Protein AF-A0A1I1EHW6-F1 (afdb_monomer)

Nearest PDB structures (foldseek):
  2zfw-assembly1_A  TM=3.923E-01  e=1.593E+00  Synechococcus sp.
  2zfw-assembly1_B  TM=4.124E-01  e=2.595E+00  Synechococcus sp.
  6hvf-assembly2_B  TM=3.571E-01  e=5.398E+00  Gallus gallus
  2lu1-assembly1_A  TM=3.220E-01  e=8.275E+00  Plasmodium falciparum

Foldseek 3Di:
DDDDPPDDDDDDDDDDPQAWAKEFPDDDDLVCVLQVVDDDDPPGEIETDTGDDYDQWHHHPVRSWIKGFPVVVVVCVVVVPDQKDWGWYDYPPDPTTITIIHGNDDDPPDQDPVNVVCVPKDWDADPVGDIDIDDDPPVPDDD

Sequence (143 aa):
MDFNMETFYYIGIKREKNEALIQSLIEYEQIKLKRAEIIPAEPFKMEINEGHTLYDIVGFQDTSNFAISEKLFNLLKKHSITGWKAYEISIKGVKEKYYGFQVLGRCEKLEEPKEAFLNNIQFYKEENGIWLSDQIPSKYIVE

Radius of gyration: 22.73 Å; Cα contacts (8 Å, |Δi|>4): 201; chains: 1; bounding box: 49×36×58 Å

Structure (mmCIF, N/CA/C/O backbone):
data_AF-A0A1I1EHW6-F1
#
_entry.id   AF-A0A1I1EHW6-F1
#
loop_
_atom_site.group_PDB
_atom_site.id
_atom_site.type_symbol
_atom_site.label_atom_id
_atom_site.label_alt_id
_atom_site.label_comp_id
_atom_site.label_asym_id
_atom_site.label_entity_id
_atom_site.label_seq_id
_atom_site.pdbx_PDB_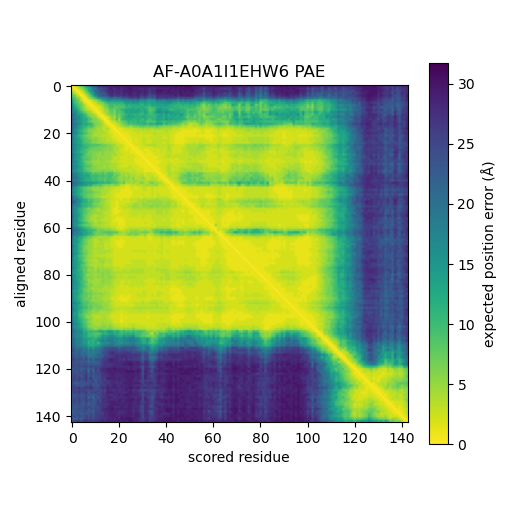ins_code
_atom_site.Cartn_x
_atom_site.Cartn_y
_atom_site.Cartn_z
_atom_site.occupancy
_atom_site.B_iso_or_equiv
_atom_site.auth_seq_id
_atom_site.auth_comp_id
_atom_site.auth_asym_id
_atom_site.auth_atom_id
_atom_site.pdbx_PDB_model_num
ATOM 1 N N . MET A 1 1 ? -4.477 -2.305 -40.384 1.00 37.59 1 MET A N 1
ATOM 2 C CA . MET A 1 1 ? -4.237 -3.067 -39.144 1.00 37.59 1 MET A CA 1
ATOM 3 C C . MET A 1 1 ? -4.069 -2.001 -38.086 1.00 37.59 1 MET A C 1
ATOM 5 O O . MET A 1 1 ? -3.029 -1.357 -38.052 1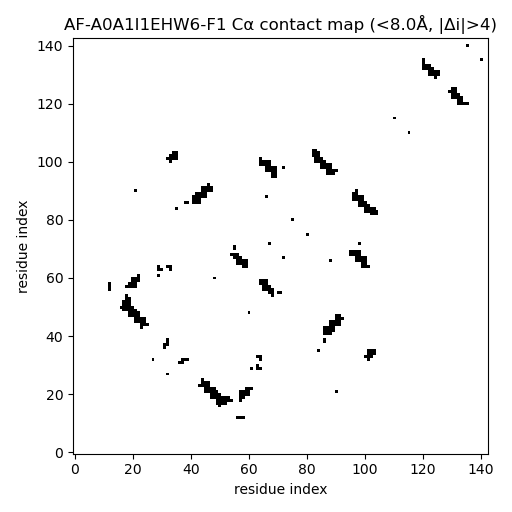.00 37.59 1 MET A O 1
ATOM 9 N N . ASP A 1 2 ? -5.157 -1.676 -37.397 1.00 40.69 2 ASP A N 1
ATOM 10 C CA . ASP A 1 2 ? -5.187 -0.559 -36.458 1.00 40.69 2 ASP A CA 1
ATOM 11 C C . ASP A 1 2 ? -4.358 -0.930 -35.231 1.00 40.69 2 ASP A C 1
ATOM 13 O O . ASP A 1 2 ? -4.578 -1.978 -34.619 1.00 40.69 2 ASP A O 1
ATOM 17 N N . PHE A 1 3 ? -3.369 -0.100 -34.902 1.00 41.53 3 PHE A N 1
ATOM 18 C CA . PHE A 1 3 ? -2.669 -0.193 -33.628 1.00 41.53 3 PHE A CA 1
ATOM 19 C C . PHE A 1 3 ? -3.698 0.076 -32.530 1.00 41.53 3 PHE A C 1
ATOM 21 O O . PHE A 1 3 ? -4.139 1.209 -32.341 1.00 41.53 3 PHE A O 1
ATOM 28 N N . ASN A 1 4 ? -4.111 -0.982 -31.837 1.00 53.75 4 ASN A N 1
ATOM 29 C CA . ASN A 1 4 ? -4.863 -0.867 -30.601 1.00 53.75 4 ASN A CA 1
ATOM 30 C C . ASN A 1 4 ? -3.985 -0.052 -29.643 1.00 53.75 4 ASN A C 1
ATOM 32 O O . ASN A 1 4 ? -2.893 -0.501 -29.296 1.00 53.75 4 ASN A O 1
ATOM 36 N N . MET A 1 5 ? -4.393 1.168 -29.287 1.00 49.38 5 MET A N 1
ATOM 37 C CA . MET A 1 5 ? -3.711 1.902 -28.225 1.00 49.38 5 MET A CA 1
ATOM 38 C C . MET A 1 5 ? -3.872 1.067 -26.959 1.00 49.38 5 MET A C 1
ATOM 40 O O . MET A 1 5 ? -4.966 0.995 -26.401 1.00 49.38 5 MET A O 1
ATOM 44 N N . GLU A 1 6 ? -2.810 0.385 -26.539 1.00 60.72 6 GLU A N 1
ATOM 45 C CA . GLU A 1 6 ? -2.803 -0.317 -25.265 1.00 60.72 6 GLU A CA 1
ATOM 46 C C . GLU A 1 6 ? -3.060 0.718 -24.169 1.00 60.72 6 GLU A C 1
ATOM 48 O O . GLU A 1 6 ? -2.261 1.626 -23.936 1.00 60.72 6 GLU A O 1
ATOM 53 N N . THR A 1 7 ? -4.231 0.645 -23.540 1.00 57.72 7 THR A N 1
ATOM 54 C CA . THR A 1 7 ? -4.569 1.535 -22.436 1.00 57.72 7 THR A CA 1
ATOM 55 C C . THR A 1 7 ? -3.679 1.186 -21.251 1.00 57.72 7 THR A C 1
ATOM 57 O O . THR A 1 7 ? -3.862 0.155 -20.603 1.00 57.72 7 THR A O 1
ATOM 60 N N . PHE A 1 8 ? -2.716 2.053 -20.951 1.00 55.50 8 PHE A N 1
ATOM 61 C CA . PHE A 1 8 ? -1.908 1.947 -19.743 1.00 55.50 8 PHE A CA 1
ATOM 62 C C . PHE A 1 8 ? -2.667 2.548 -18.560 1.00 55.50 8 PHE A C 1
ATOM 64 O O . PHE A 1 8 ? -3.083 3.706 -18.590 1.00 55.50 8 PHE A O 1
ATOM 71 N N . TYR A 1 9 ? -2.828 1.760 -17.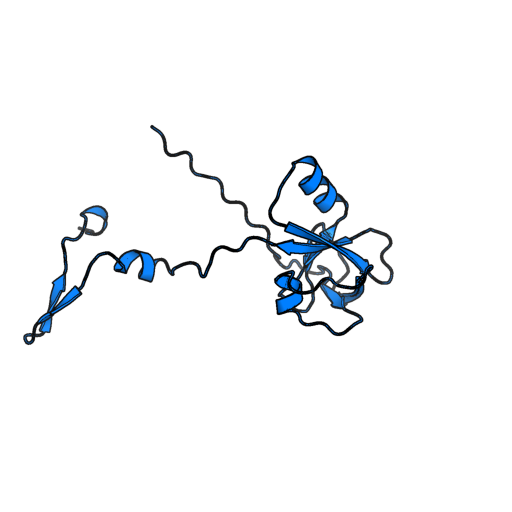500 1.00 62.84 9 TYR A N 1
ATOM 72 C CA . TYR A 1 9 ? -3.428 2.210 -16.248 1.00 62.84 9 TYR A CA 1
ATOM 73 C C . TYR A 1 9 ? -2.335 2.442 -15.207 1.00 62.84 9 TYR A C 1
ATOM 75 O O . TYR A 1 9 ? -1.458 1.602 -15.010 1.00 62.84 9 TYR A O 1
ATOM 83 N N . TYR A 1 10 ? -2.404 3.582 -14.523 1.00 68.88 10 TYR A N 1
ATOM 84 C CA . TYR A 1 10 ? -1.493 3.942 -13.443 1.00 68.88 10 TYR A CA 1
ATOM 85 C C . TYR A 1 10 ? -2.239 3.928 -12.109 1.00 68.88 10 TYR A C 1
ATOM 87 O O . TYR A 1 10 ? -3.281 4.566 -11.962 1.00 68.88 10 TYR A O 1
ATOM 95 N N . ILE A 1 11 ? -1.681 3.209 -11.135 1.00 69.12 11 ILE A N 1
ATOM 96 C CA . ILE A 1 11 ? -2.096 3.279 -9.736 1.00 69.12 11 ILE A CA 1
ATOM 97 C C . ILE A 1 11 ? -1.061 4.133 -9.016 1.00 69.12 11 ILE A C 1
ATOM 99 O O . ILE A 1 11 ? 0.110 3.762 -8.934 1.00 69.12 11 ILE A O 1
ATOM 103 N N . GLY A 1 12 ? -1.499 5.274 -8.497 1.00 62.78 12 GLY A N 1
ATOM 104 C CA . GLY A 1 12 ? -0.644 6.192 -7.766 1.00 62.78 12 GLY A CA 1
ATOM 105 C C . GLY A 1 12 ? -1.364 6.869 -6.624 1.00 62.78 12 GLY A C 1
ATOM 106 O O . GLY A 1 12 ? -2.590 6.912 -6.572 1.00 62.78 12 GLY A O 1
ATOM 107 N N . ILE A 1 13 ? -0.568 7.428 -5.724 1.00 66.75 13 ILE A N 1
ATOM 108 C CA . ILE A 1 13 ? -1.059 8.218 -4.603 1.00 66.75 13 ILE A CA 1
ATOM 109 C C . ILE A 1 13 ? -1.207 9.652 -5.107 1.00 66.75 13 ILE A C 1
ATOM 111 O O . ILE A 1 13 ? -0.209 10.325 -5.375 1.00 66.75 13 ILE A O 1
ATOM 115 N N . LYS A 1 14 ? -2.443 10.125 -5.261 1.00 67.62 14 LYS A N 1
ATOM 116 C CA . LYS A 1 14 ? -2.721 11.548 -5.454 1.00 67.62 14 LYS A CA 1
ATOM 117 C C . LYS A 1 14 ? -3.273 12.080 -4.141 1.00 67.62 14 LYS A C 1
ATOM 119 O O . LYS A 1 14 ? -4.402 11.759 -3.798 1.00 67.62 14 LYS A O 1
ATOM 124 N N . ARG A 1 15 ? -2.469 12.886 -3.441 1.00 68.44 15 ARG A N 1
ATOM 125 C CA . ARG A 1 15 ? -2.857 13.433 -2.139 1.00 68.44 15 ARG A CA 1
ATOM 126 C C . ARG A 1 15 ? -4.043 14.374 -2.274 1.00 68.44 15 ARG A C 1
ATOM 128 O O . ARG A 1 15 ? -3.932 15.425 -2.905 1.00 68.44 15 ARG A O 1
ATOM 135 N N . GLU A 1 16 ? -5.133 14.017 -1.615 1.00 78.69 16 GLU A N 1
ATOM 136 C CA . GLU A 1 16 ? -6.261 14.912 -1.376 1.00 78.69 16 GLU A CA 1
ATOM 137 C C . GLU A 1 16 ? -6.218 15.452 0.066 1.00 78.69 16 GLU A C 1
ATOM 139 O O . GLU A 1 16 ? -5.566 14.903 0.959 1.00 78.69 16 GLU A O 1
ATOM 144 N N . LYS A 1 17 ? -6.905 16.571 0.323 1.00 78.06 17 LYS A N 1
ATOM 145 C CA . LYS A 1 17 ? -6.949 17.168 1.667 1.00 78.06 17 LYS A CA 1
ATOM 146 C C . LYS A 1 17 ? -7.590 16.184 2.664 1.00 78.06 17 LYS A C 1
ATOM 148 O O . LYS A 1 17 ? -8.657 15.644 2.390 1.00 78.06 17 LYS A O 1
ATOM 153 N N . ASN A 1 18 ? -6.972 16.018 3.838 1.00 86.88 18 ASN A N 1
ATOM 154 C CA . ASN A 1 18 ? -7.382 15.121 4.939 1.00 86.88 18 ASN A CA 1
ATOM 155 C C . ASN A 1 18 ? -7.216 13.608 4.688 1.00 86.88 18 ASN A C 1
ATOM 157 O O . ASN A 1 18 ? -7.644 12.807 5.529 1.00 86.88 18 ASN A O 1
ATOM 161 N N . GLU A 1 19 ? -6.601 13.211 3.572 1.00 91.38 19 GLU A N 1
ATOM 162 C CA . GLU A 1 19 ? -6.216 11.819 3.338 1.00 91.38 19 GLU A CA 1
ATOM 163 C C . GLU A 1 19 ? -5.291 11.323 4.451 1.00 91.38 19 GLU A C 1
ATOM 165 O O . GLU A 1 19 ? -4.356 12.017 4.856 1.00 91.38 19 GLU A O 1
ATOM 170 N N . ALA A 1 20 ? -5.593 10.136 4.973 1.00 93.88 20 ALA A N 1
ATOM 171 C CA . ALA A 1 20 ? -4.812 9.539 6.033 1.00 93.88 20 ALA A CA 1
ATOM 172 C C . ALA A 1 20 ? -3.456 9.053 5.505 1.00 93.88 20 ALA A C 1
ATOM 174 O O . ALA A 1 20 ? -3.385 8.377 4.479 1.00 93.88 20 ALA A O 1
ATOM 175 N N . LEU A 1 21 ? -2.391 9.337 6.251 1.00 94.19 21 LEU A N 1
ATOM 176 C CA . LEU A 1 21 ? -1.094 8.691 6.074 1.00 94.19 21 LEU A CA 1
ATOM 177 C C . LEU A 1 21 ? -0.824 7.792 7.260 1.00 94.19 21 LEU A C 1
ATOM 179 O O . LEU A 1 21 ? -0.981 8.200 8.413 1.00 94.19 21 LEU A O 1
ATOM 183 N N . ILE A 1 22 ? -0.379 6.578 6.965 1.00 95.62 22 ILE A N 1
ATOM 184 C CA . ILE A 1 22 ? -0.033 5.608 7.994 1.00 95.62 22 ILE A CA 1
ATOM 185 C C . ILE A 1 22 ? 1.478 5.521 8.181 1.00 95.62 22 ILE A C 1
ATOM 187 O O . ILE A 1 22 ? 2.253 5.582 7.225 1.00 95.62 22 ILE A O 1
ATOM 191 N N . GLN A 1 23 ? 1.895 5.364 9.430 1.00 96.19 23 GLN A N 1
ATOM 192 C CA . GLN A 1 23 ? 3.282 5.132 9.807 1.00 96.19 23 GLN A CA 1
ATOM 193 C C . GLN A 1 23 ? 3.431 3.759 10.447 1.00 96.19 23 GLN A C 1
ATOM 195 O O . GLN A 1 23 ? 2.523 3.279 11.128 1.00 96.19 23 GLN A O 1
ATOM 200 N N . SER A 1 24 ? 4.580 3.130 10.216 1.00 94.50 24 SER A N 1
ATOM 201 C CA . SER A 1 24 ? 4.914 1.865 10.861 1.00 94.50 24 SER A CA 1
ATOM 202 C C . SER A 1 24 ? 5.255 2.087 12.326 1.00 94.50 24 SER A C 1
ATOM 204 O O . SER A 1 24 ? 5.971 3.022 12.673 1.00 94.50 24 SER A O 1
ATOM 206 N N . LEU A 1 25 ? 4.779 1.180 13.175 1.00 94.50 25 LEU A N 1
ATOM 207 C CA . LEU A 1 25 ? 5.148 1.114 14.590 1.00 94.50 25 LEU A CA 1
ATOM 208 C C . LEU A 1 25 ? 6.456 0.343 14.824 1.00 94.50 25 LEU A C 1
ATOM 210 O O . LEU A 1 25 ? 6.911 0.232 15.960 1.00 94.50 25 LEU A O 1
ATOM 214 N N . ILE A 1 26 ? 7.033 -0.224 13.764 1.00 90.44 26 ILE A N 1
ATOM 215 C CA . ILE A 1 26 ? 8.318 -0.925 13.779 1.00 90.44 26 ILE A CA 1
ATOM 216 C C . ILE A 1 26 ? 9.253 -0.348 12.720 1.00 90.44 26 ILE A C 1
ATOM 218 O O . ILE A 1 26 ? 8.805 0.102 11.665 1.00 90.44 26 ILE A O 1
ATOM 222 N N . GLU A 1 27 ? 10.557 -0.385 12.975 1.00 90.56 27 GLU A N 1
ATOM 223 C CA . GLU A 1 27 ? 11.550 -0.028 11.964 1.00 90.56 27 GLU A CA 1
ATOM 224 C C . GLU A 1 27 ? 11.616 -1.083 10.855 1.00 90.56 27 GLU A C 1
ATOM 226 O O . GLU A 1 27 ? 11.436 -2.281 11.088 1.00 90.56 27 GLU A O 1
ATOM 231 N N . TYR A 1 28 ? 11.866 -0.627 9.629 1.00 91.31 28 TYR A N 1
ATOM 232 C CA . TYR A 1 28 ? 12.010 -1.482 8.456 1.00 91.31 28 TYR A CA 1
ATOM 233 C C . TYR A 1 28 ? 12.782 -0.771 7.345 1.00 91.31 28 TYR A C 1
ATOM 235 O O . TYR A 1 28 ? 12.837 0.455 7.258 1.00 91.31 28 TYR A O 1
ATOM 243 N N . GLU A 1 29 ? 13.330 -1.572 6.440 1.00 91.81 29 GLU A N 1
ATOM 244 C CA . GLU 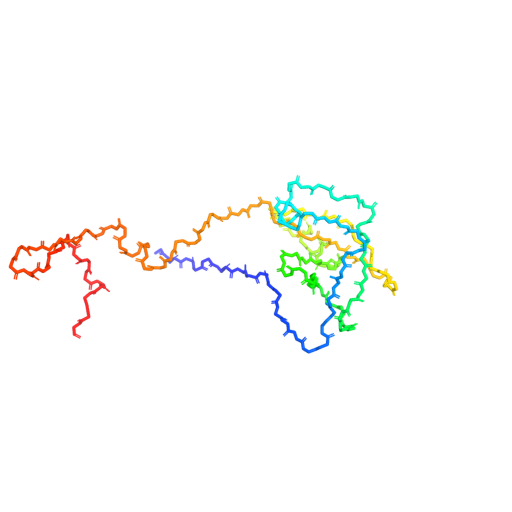A 1 29 ? 14.043 -1.102 5.258 1.00 91.81 29 GLU A CA 1
ATOM 245 C C . GLU A 1 29 ? 13.054 -0.795 4.128 1.00 91.81 29 GLU A C 1
ATOM 247 O O . GLU A 1 29 ? 12.645 -1.683 3.375 1.00 91.81 29 GLU A O 1
ATOM 252 N N . GLN A 1 30 ? 12.662 0.473 4.008 1.00 91.31 30 GLN A N 1
ATOM 253 C CA . GLN A 1 30 ? 11.563 0.938 3.149 1.00 91.31 30 GLN A CA 1
ATOM 254 C C . GLN A 1 30 ? 11.690 0.497 1.688 1.00 91.31 30 GLN A C 1
ATOM 256 O O . GLN A 1 30 ? 10.714 0.052 1.081 1.00 91.31 30 GLN A O 1
ATOM 261 N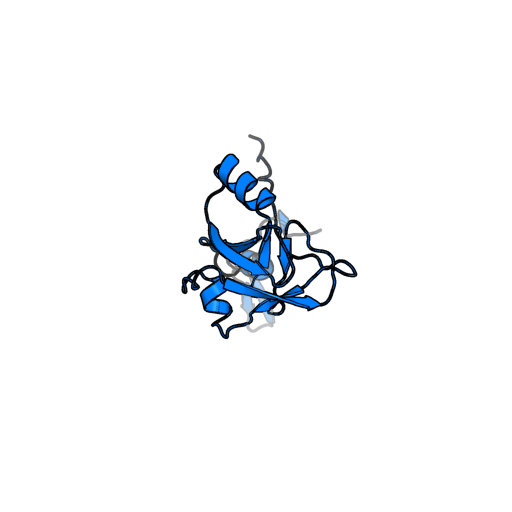 N . ILE A 1 31 ? 12.901 0.588 1.129 1.00 88.88 31 ILE A N 1
ATOM 262 C CA . ILE A 1 31 ? 13.182 0.198 -0.256 1.00 88.88 31 ILE A CA 1
ATOM 263 C C . ILE A 1 31 ? 13.101 -1.318 -0.421 1.00 88.88 31 ILE A C 1
ATOM 265 O O . ILE A 1 31 ? 12.495 -1.788 -1.381 1.00 88.88 31 ILE A O 1
ATOM 269 N N . LYS A 1 32 ? 13.655 -2.088 0.518 1.00 90.62 32 LYS A N 1
ATOM 270 C CA . LYS A 1 32 ? 13.607 -3.555 0.468 1.00 90.62 32 LYS A CA 1
ATOM 271 C C . LYS A 1 32 ? 12.172 -4.065 0.613 1.00 90.62 32 LYS A C 1
ATOM 273 O O . LYS A 1 32 ? 11.768 -4.974 -0.110 1.00 90.62 32 LYS A O 1
ATOM 278 N N . LEU A 1 33 ? 11.374 -3.429 1.476 1.00 91.19 33 LEU A N 1
ATOM 279 C CA . LEU A 1 33 ? 9.946 -3.715 1.617 1.00 91.19 33 LEU A CA 1
ATOM 280 C C . LEU A 1 33 ? 9.189 -3.403 0.323 1.00 91.19 33 LEU A C 1
ATOM 282 O O . LEU A 1 33 ? 8.511 -4.283 -0.201 1.00 91.19 33 LEU A O 1
ATOM 286 N N . LYS A 1 34 ? 9.373 -2.211 -0.260 1.00 88.25 34 LYS A N 1
ATOM 287 C CA . LYS A 1 34 ? 8.787 -1.853 -1.563 1.00 88.25 34 LYS A CA 1
ATOM 288 C C . LYS A 1 34 ? 9.134 -2.893 -2.625 1.00 88.25 34 LYS A C 1
ATOM 290 O O . LYS A 1 34 ? 8.299 -3.255 -3.455 1.00 88.25 34 LYS A O 1
ATOM 295 N N . ARG A 1 35 ? 10.380 -3.376 -2.610 1.00 86.94 35 ARG A N 1
ATOM 296 C CA . ARG A 1 35 ? 10.928 -4.348 -3.561 1.00 86.94 35 ARG A CA 1
ATOM 297 C C . ARG A 1 35 ? 10.522 -5.799 -3.330 1.00 86.94 35 ARG A C 1
ATOM 299 O O . ARG A 1 35 ? 10.874 -6.622 -4.165 1.00 86.94 35 ARG A O 1
ATOM 306 N N . ALA A 1 36 ? 9.741 -6.090 -2.289 1.00 89.31 36 ALA A N 1
ATOM 307 C CA . ALA A 1 36 ? 9.427 -7.456 -1.869 1.00 89.31 36 ALA A CA 1
ATOM 308 C C . ALA A 1 36 ? 10.681 -8.311 -1.589 1.00 89.31 36 ALA A C 1
ATOM 310 O O . ALA A 1 36 ? 10.628 -9.536 -1.674 1.00 89.31 36 ALA A O 1
ATOM 311 N N . GLU A 1 37 ? 11.802 -7.666 -1.245 1.00 89.69 37 GLU A N 1
ATOM 312 C CA . GLU A 1 37 ? 13.041 -8.323 -0.803 1.00 89.69 37 GLU A CA 1
ATOM 313 C C . GLU A 1 37 ? 12.944 -8.755 0.669 1.00 89.69 37 GLU A C 1
ATOM 315 O O . GLU A 1 37 ? 13.675 -9.634 1.116 1.00 89.69 37 GLU A O 1
ATOM 320 N N . ILE A 1 38 ? 12.023 -8.144 1.421 1.00 88.00 38 ILE A N 1
ATOM 321 C CA . ILE A 1 38 ? 11.692 -8.503 2.800 1.00 88.00 38 ILE A CA 1
ATOM 322 C C . ILE A 1 38 ? 10.223 -8.907 2.867 1.00 88.00 38 ILE A C 1
ATOM 324 O O . ILE A 1 38 ? 9.354 -8.258 2.276 1.00 88.00 38 ILE A O 1
ATOM 328 N N . ILE A 1 39 ? 9.962 -9.962 3.636 1.00 82.50 39 ILE A N 1
ATOM 329 C CA . ILE A 1 39 ? 8.623 -10.380 4.037 1.00 82.50 39 ILE A CA 1
ATOM 330 C C . ILE A 1 39 ? 8.402 -9.851 5.461 1.00 82.50 39 ILE A C 1
ATOM 332 O O . ILE A 1 39 ? 9.103 -10.292 6.375 1.00 82.50 39 ILE A O 1
ATOM 336 N N . PRO A 1 40 ? 7.503 -8.877 5.666 1.00 86.81 40 PRO A N 1
ATOM 337 C CA . PRO A 1 40 ? 7.218 -8.367 6.999 1.00 86.81 40 PRO A CA 1
ATOM 338 C C . PRO A 1 40 ? 6.506 -9.423 7.854 1.00 86.81 40 PRO A C 1
ATOM 340 O O . PRO A 1 40 ? 5.779 -10.269 7.340 1.00 86.81 40 PRO A O 1
ATOM 343 N N . ALA A 1 41 ? 6.687 -9.348 9.174 1.00 87.00 41 ALA A N 1
ATOM 344 C CA . ALA A 1 41 ? 5.865 -10.120 10.099 1.00 87.00 41 ALA A CA 1
ATOM 345 C C . ALA A 1 41 ? 4.413 -9.622 10.043 1.00 87.00 41 ALA A C 1
ATOM 347 O O . ALA A 1 41 ? 4.169 -8.413 10.081 1.00 87.00 41 ALA A O 1
ATOM 348 N N . GLU A 1 42 ? 3.464 -10.554 9.974 1.00 85.94 42 GLU A N 1
ATOM 349 C CA . GLU A 1 42 ? 2.044 -10.243 9.823 1.00 85.94 42 GLU A CA 1
ATOM 350 C C . GLU A 1 42 ? 1.277 -10.383 11.155 1.00 85.94 42 GLU A C 1
ATOM 352 O O . GLU A 1 42 ? 1.505 -11.345 11.896 1.00 85.94 42 GLU A O 1
ATOM 357 N N . PRO A 1 43 ? 0.360 -9.448 11.476 1.00 91.94 43 PRO A N 1
ATOM 358 C CA . PRO A 1 43 ? 0.085 -8.223 10.729 1.00 91.94 43 PRO A CA 1
ATOM 359 C C . PRO A 1 43 ? 1.172 -7.161 10.961 1.00 91.94 43 PRO A C 1
ATOM 361 O O . PRO A 1 43 ? 1.613 -6.927 12.091 1.00 91.94 43 PRO A O 1
ATOM 364 N N . PHE A 1 44 ? 1.560 -6.463 9.894 1.00 94.69 44 PHE A N 1
ATOM 365 C CA . PHE A 1 44 ? 2.504 -5.352 9.969 1.00 94.69 44 PHE A CA 1
ATOM 366 C C . PHE A 1 44 ? 1.822 -4.157 10.650 1.00 94.69 44 PHE A C 1
ATOM 368 O O . PHE A 1 44 ? 0.778 -3.670 10.203 1.00 94.69 44 PHE A O 1
ATOM 375 N N . LYS A 1 45 ? 2.354 -3.744 11.803 1.00 96.31 45 LYS A N 1
ATOM 376 C CA . LYS A 1 45 ? 1.665 -2.832 12.726 1.00 96.31 45 LYS A CA 1
ATOM 377 C C . LYS A 1 45 ? 1.859 -1.376 12.320 1.00 96.31 45 LYS A C 1
ATOM 379 O O . LYS A 1 45 ? 2.988 -0.903 12.236 1.00 96.31 45 LYS A O 1
ATOM 384 N N . MET A 1 46 ? 0.747 -0.668 12.160 1.00 96.75 46 MET A N 1
ATOM 385 C CA . MET A 1 46 ? 0.695 0.707 11.675 1.00 96.75 46 MET A CA 1
ATOM 386 C C . MET A 1 46 ? -0.182 1.581 12.581 1.00 96.75 46 MET A C 1
ATOM 388 O O . MET A 1 46 ? -1.052 1.086 13.301 1.00 96.75 46 MET A O 1
ATOM 392 N N . GLU A 1 47 ? -0.025 2.896 12.491 1.00 97.44 47 GLU A N 1
ATOM 393 C CA . GLU A 1 47 ? -0.985 3.873 13.015 1.00 97.44 47 GLU A CA 1
ATOM 394 C C . GLU A 1 47 ? -1.166 5.049 12.054 1.00 97.44 47 GLU A C 1
ATOM 396 O O . GLU A 1 47 ? -0.325 5.280 11.188 1.00 97.44 47 GLU A O 1
ATOM 401 N N . ILE A 1 48 ? -2.273 5.779 12.189 1.00 96.94 48 ILE A N 1
ATOM 402 C CA . ILE A 1 48 ? -2.507 7.012 11.431 1.00 96.94 48 ILE A CA 1
ATOM 403 C C . ILE A 1 48 ? -1.629 8.112 12.034 1.00 96.94 48 ILE A C 1
ATOM 405 O O . ILE A 1 48 ? -1.744 8.402 13.223 1.00 96.94 48 ILE A O 1
ATOM 409 N N . ASN A 1 49 ? -0.767 8.709 11.214 1.00 95.19 49 ASN A N 1
ATOM 410 C CA . ASN A 1 49 ? 0.081 9.838 11.595 1.00 95.19 49 ASN A CA 1
ATOM 411 C C . ASN A 1 49 ? -0.547 11.176 11.174 1.00 95.19 49 ASN A C 1
ATOM 413 O O . ASN A 1 49 ? -0.625 12.119 11.956 1.00 95.19 49 ASN A O 1
ATOM 417 N N . GLU A 1 50 ? -1.060 11.244 9.946 1.00 93.00 50 GLU A N 1
ATOM 418 C CA . GLU A 1 50 ? -1.677 12.450 9.390 1.00 93.00 50 GLU A CA 1
ATOM 419 C C . GLU A 1 50 ? -3.058 12.133 8.829 1.00 93.00 50 GLU A C 1
ATOM 421 O O . GLU A 1 50 ? -3.314 10.999 8.428 1.00 93.00 50 GLU A O 1
ATOM 426 N N . GLY A 1 51 ? -3.927 13.144 8.760 1.00 92.75 51 GLY A N 1
ATOM 427 C CA . GLY A 1 51 ? -5.268 13.015 8.193 1.00 92.75 51 GLY A CA 1
ATOM 428 C C . GLY A 1 51 ? -6.184 12.088 8.993 1.00 92.75 51 GLY A C 1
ATOM 429 O O . GLY A 1 51 ? -5.897 11.694 10.120 1.00 92.75 51 GLY A O 1
ATOM 430 N N . HIS A 1 52 ? -7.340 11.777 8.415 1.00 92.75 52 HIS A N 1
ATOM 431 C CA . HIS A 1 52 ? -8.327 10.896 9.053 1.00 92.75 52 HIS A CA 1
ATOM 432 C C . HIS A 1 52 ? -9.133 10.059 8.056 1.00 92.75 52 HIS A C 1
ATOM 434 O O . HIS A 1 52 ? -9.830 9.130 8.454 1.00 92.75 52 HIS A O 1
ATOM 440 N N . THR A 1 53 ? -9.080 10.388 6.762 1.00 93.75 53 THR A N 1
ATOM 441 C CA . THR A 1 53 ? -9.865 9.696 5.739 1.00 93.75 53 THR A CA 1
ATOM 442 C C . THR A 1 53 ? -9.037 8.585 5.110 1.00 93.75 53 THR A C 1
ATOM 444 O O . THR A 1 53 ? -8.068 8.860 4.407 1.00 93.75 53 THR A O 1
ATOM 447 N N . LEU A 1 54 ? -9.435 7.336 5.340 1.00 93.69 54 LEU A N 1
ATOM 448 C CA . LEU A 1 54 ? -8.848 6.164 4.691 1.00 93.69 54 LEU A CA 1
ATOM 449 C C . LEU A 1 54 ? -9.608 5.851 3.394 1.00 93.69 54 LEU A C 1
ATOM 451 O O . LEU A 1 54 ? -10.834 5.728 3.409 1.00 93.69 54 LEU A O 1
ATOM 455 N N . TYR A 1 55 ? -8.884 5.717 2.285 1.00 93.38 55 TYR A N 1
ATOM 456 C CA . TYR A 1 55 ? -9.426 5.335 0.977 1.00 93.38 55 TYR A CA 1
ATOM 457 C C . TYR A 1 55 ? -9.021 3.907 0.598 1.00 93.38 55 TYR A C 1
ATOM 459 O O . TYR A 1 55 ? -8.302 3.236 1.328 1.00 93.38 55 TYR A O 1
ATOM 467 N N . ASP A 1 56 ? -9.443 3.441 -0.584 1.00 94.25 56 ASP A N 1
ATOM 468 C CA . ASP A 1 56 ? -9.035 2.132 -1.115 1.00 94.25 56 ASP A CA 1
ATOM 469 C C . ASP A 1 56 ? -7.509 2.018 -1.328 1.00 94.25 56 ASP A C 1
ATOM 471 O O . ASP A 1 56 ? -6.990 0.905 -1.384 1.00 94.25 56 ASP A O 1
ATOM 475 N N . ILE A 1 57 ? -6.797 3.149 -1.410 1.00 94.00 57 ILE A N 1
ATOM 476 C CA . ILE A 1 57 ? -5.334 3.263 -1.406 1.00 94.00 57 ILE A CA 1
ATOM 477 C C . ILE A 1 57 ? -4.958 4.231 -0.282 1.00 94.00 57 ILE A C 1
ATOM 479 O O . ILE A 1 57 ? -5.537 5.309 -0.191 1.00 94.00 57 ILE A O 1
ATOM 483 N N . VAL A 1 58 ? -3.998 3.854 0.562 1.00 94.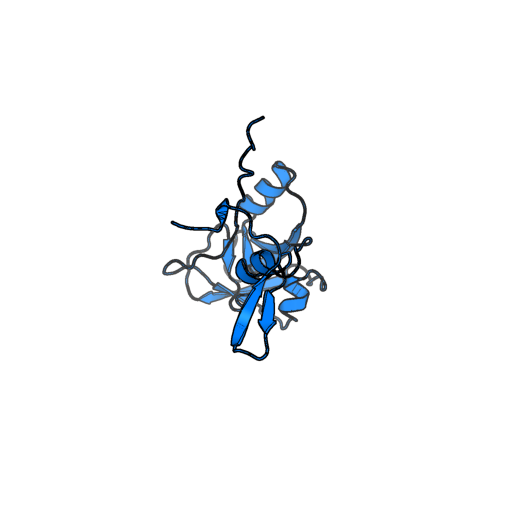12 58 VAL A N 1
ATOM 484 C CA . VAL A 1 58 ? -3.542 4.661 1.702 1.00 94.12 58 VAL A CA 1
ATOM 485 C C . VAL A 1 58 ? -2.026 4.758 1.670 1.00 94.12 58 VAL A C 1
ATOM 487 O O . VAL A 1 58 ? -1.328 3.746 1.757 1.00 94.12 58 VAL A O 1
ATOM 490 N N . GLY A 1 59 ? -1.502 5.974 1.542 1.00 93.62 59 GLY A N 1
ATOM 491 C CA . GLY A 1 59 ? -0.062 6.207 1.513 1.00 93.62 59 GLY A CA 1
ATOM 492 C C . GLY A 1 59 ? 0.612 5.924 2.855 1.00 93.62 59 GLY A C 1
ATOM 493 O O . GLY A 1 59 ? 0.069 6.219 3.922 1.00 93.62 59 GLY A O 1
ATOM 494 N N . PHE A 1 60 ? 1.831 5.388 2.805 1.00 93.69 60 PHE A N 1
ATOM 495 C CA . PHE A 1 60 ? 2.708 5.401 3.970 1.00 93.69 60 PHE A CA 1
ATOM 496 C C . PHE A 1 60 ? 3.362 6.781 4.072 1.00 93.69 60 PHE A C 1
ATOM 498 O O . PHE A 1 60 ? 3.519 7.493 3.073 1.00 93.69 60 PHE A O 1
ATOM 505 N N . GLN A 1 61 ? 3.803 7.155 5.269 1.00 91.25 61 GLN A N 1
ATOM 506 C CA . GLN A 1 61 ? 4.551 8.400 5.454 1.00 91.25 61 GLN A CA 1
ATOM 507 C C . GLN A 1 61 ? 5.879 8.413 4.663 1.00 91.25 61 GLN A C 1
ATOM 509 O O . GLN A 1 61 ? 6.338 9.471 4.243 1.00 91.25 61 GLN A O 1
ATOM 514 N N . ASP A 1 62 ? 6.466 7.242 4.395 1.00 85.19 62 ASP A N 1
ATOM 515 C CA . ASP A 1 62 ? 7.760 7.090 3.717 1.00 85.19 62 ASP A CA 1
ATOM 516 C C . ASP A 1 62 ? 7.754 7.349 2.196 1.00 85.19 62 ASP A C 1
ATOM 518 O O . ASP A 1 62 ? 8.791 7.227 1.540 1.00 85.19 62 ASP A O 1
ATOM 522 N N . THR A 1 63 ? 6.595 7.695 1.617 1.00 78.31 63 THR A N 1
ATOM 523 C CA . THR A 1 63 ? 6.338 7.945 0.176 1.00 78.31 63 THR A CA 1
ATOM 524 C C . THR A 1 63 ? 6.649 6.785 -0.779 1.00 78.31 63 THR A C 1
ATOM 526 O O . THR A 1 63 ? 6.321 6.844 -1.964 1.00 78.31 63 THR A O 1
ATOM 529 N N . SER A 1 64 ? 7.266 5.717 -0.283 1.00 82.25 64 SER A N 1
ATOM 530 C CA . SER A 1 64 ? 7.748 4.583 -1.064 1.00 82.25 64 SER A CA 1
ATOM 531 C C . SER A 1 64 ? 6.735 3.451 -1.102 1.00 82.25 64 SER A C 1
ATOM 533 O O . SER A 1 64 ? 6.716 2.691 -2.075 1.00 82.25 64 SER A O 1
ATOM 535 N N . ASN A 1 65 ? 5.915 3.353 -0.058 1.00 91.25 65 ASN A N 1
ATOM 536 C CA . ASN A 1 65 ? 4.984 2.265 0.183 1.00 91.25 65 ASN A CA 1
ATOM 537 C C . ASN A 1 65 ? 3.547 2.787 0.341 1.00 91.25 65 ASN A C 1
ATOM 539 O O . ASN A 1 65 ? 3.301 3.956 0.648 1.00 91.25 65 ASN A O 1
ATOM 543 N N . PHE A 1 66 ? 2.579 1.904 0.111 1.00 94.31 66 PHE A N 1
ATOM 544 C CA . PHE A 1 66 ? 1.163 2.170 0.344 1.00 94.31 66 PHE A CA 1
ATOM 545 C C . PHE A 1 66 ? 0.429 0.881 0.703 1.00 94.31 66 PHE A C 1
ATOM 547 O O . PHE A 1 66 ? 0.891 -0.228 0.417 1.00 94.31 66 PHE A O 1
ATOM 554 N N . ALA A 1 67 ? -0.729 1.043 1.329 1.00 95.50 67 ALA A N 1
ATOM 555 C CA . ALA A 1 67 ? -1.677 -0.023 1.575 1.00 95.50 67 ALA A CA 1
ATOM 556 C C . ALA A 1 67 ? -2.867 0.071 0.623 1.00 95.50 67 ALA A C 1
ATOM 558 O O . ALA A 1 67 ? -3.199 1.145 0.122 1.00 95.50 67 ALA A O 1
ATOM 559 N N . ILE A 1 68 ? -3.525 -1.062 0.418 1.00 96.69 68 ILE A N 1
ATOM 560 C CA . ILE A 1 68 ? -4.796 -1.174 -0.285 1.00 96.69 68 ILE A CA 1
ATOM 561 C C . ILE A 1 68 ? -5.863 -1.760 0.637 1.00 96.69 68 ILE A C 1
ATOM 563 O O . ILE A 1 68 ? -5.557 -2.583 1.503 1.00 96.69 68 ILE A O 1
ATOM 567 N N . SER A 1 69 ? -7.115 -1.353 0.458 1.00 97.12 69 SER A N 1
ATOM 568 C CA . SER A 1 69 ? -8.241 -1.925 1.203 1.00 97.12 69 SER A CA 1
ATOM 569 C C . SER A 1 69 ? -8.477 -3.395 0.835 1.00 97.12 69 SER A C 1
ATOM 571 O O . SER A 1 69 ? -8.132 -3.853 -0.260 1.00 97.12 69 SER A O 1
ATOM 573 N N . GLU A 1 70 ? -9.146 -4.144 1.716 1.00 98.19 70 GLU A N 1
ATOM 574 C CA . GLU A 1 70 ? -9.608 -5.510 1.421 1.00 98.19 70 GLU A CA 1
ATOM 575 C C . GLU A 1 70 ? -10.486 -5.581 0.162 1.00 98.19 70 GLU A C 1
ATOM 577 O O . GLU A 1 70 ? -10.409 -6.541 -0.609 1.00 98.19 70 GLU A O 1
ATOM 582 N N . LYS A 1 71 ? -11.282 -4.540 -0.100 1.00 97.56 71 LYS A N 1
ATOM 583 C CA . LYS A 1 71 ? -12.108 -4.437 -1.306 1.00 97.56 71 LYS A CA 1
ATOM 584 C C . LYS A 1 71 ? -11.249 -4.416 -2.572 1.00 97.56 71 LYS A C 1
ATOM 586 O O . LYS A 1 71 ? -11.519 -5.192 -3.491 1.00 97.56 71 LYS A O 1
ATOM 591 N N . LEU A 1 72 ? -10.221 -3.564 -2.627 1.00 96.12 72 LEU A N 1
ATOM 592 C CA . LEU A 1 72 ? -9.318 -3.487 -3.780 1.00 96.12 72 LEU A CA 1
ATOM 593 C C . LEU A 1 72 ? -8.488 -4.771 -3.920 1.00 96.12 72 LEU A C 1
ATOM 595 O O . LEU A 1 72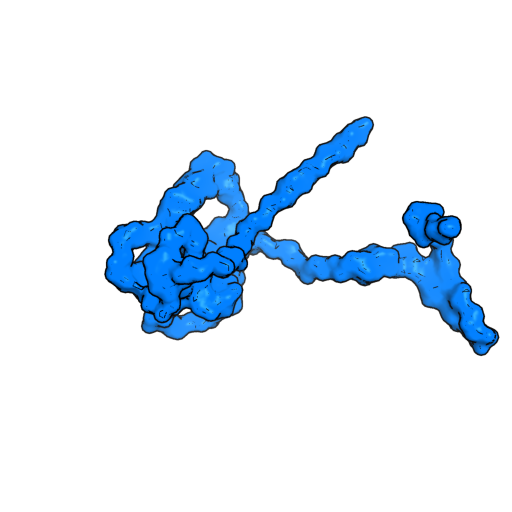 ? -8.377 -5.311 -5.018 1.00 96.12 72 LEU A O 1
ATOM 599 N N . PHE A 1 73 ? -7.992 -5.323 -2.812 1.00 97.50 73 PHE A N 1
ATOM 600 C CA . PHE A 1 73 ? -7.286 -6.607 -2.798 1.00 97.50 73 PHE A CA 1
ATOM 601 C C . PHE A 1 73 ? -8.123 -7.743 -3.408 1.00 97.50 73 PHE A C 1
ATOM 603 O O . PHE A 1 73 ? -7.657 -8.471 -4.291 1.00 97.50 73 PHE A O 1
ATOM 610 N N . ASN A 1 74 ? -9.384 -7.868 -2.988 1.00 97.81 74 ASN A N 1
ATOM 611 C CA . ASN A 1 74 ? -10.299 -8.880 -3.510 1.00 97.81 74 ASN A CA 1
ATOM 612 C C . ASN A 1 74 ? -10.660 -8.632 -4.978 1.00 97.81 74 ASN A C 1
ATOM 614 O O . ASN A 1 74 ? -10.806 -9.593 -5.731 1.00 97.81 74 ASN A O 1
ATOM 618 N N . LEU A 1 75 ? -10.764 -7.370 -5.407 1.00 97.00 75 LEU A N 1
ATOM 619 C CA . LEU A 1 75 ? -10.994 -7.023 -6.809 1.00 97.00 75 LEU A CA 1
ATOM 620 C C . LEU A 1 75 ? -9.826 -7.482 -7.695 1.00 97.00 75 LEU A C 1
ATOM 622 O O . LEU A 1 75 ? -10.057 -8.154 -8.700 1.00 97.00 75 LEU A O 1
ATOM 626 N N . LEU A 1 76 ? -8.581 -7.196 -7.299 1.00 94.94 76 LEU A N 1
ATOM 627 C CA . LEU A 1 76 ? -7.388 -7.627 -8.038 1.00 94.94 76 LEU A CA 1
ATOM 628 C C . LEU A 1 76 ? -7.324 -9.156 -8.155 1.00 94.94 76 LEU A C 1
ATOM 630 O O . LEU A 1 76 ? -7.098 -9.680 -9.247 1.00 94.94 76 LEU A O 1
ATOM 634 N N . LYS A 1 77 ? -7.598 -9.875 -7.057 1.00 96.06 77 LYS A N 1
ATOM 635 C CA . LYS A 1 77 ? -7.675 -11.345 -7.056 1.00 96.06 77 LYS A CA 1
ATOM 636 C C . LYS A 1 77 ? -8.788 -11.873 -7.955 1.00 96.06 77 LYS A C 1
ATOM 638 O O . LYS A 1 77 ? -8.544 -12.762 -8.765 1.00 96.06 77 LYS A O 1
ATOM 643 N N . LYS A 1 78 ? -9.998 -11.320 -7.839 1.00 97.50 78 LYS A N 1
ATOM 644 C CA . LYS A 1 78 ? -11.171 -11.726 -8.628 1.00 97.50 78 LYS A CA 1
ATOM 645 C C . LYS A 1 78 ? -10.912 -11.615 -10.130 1.00 97.50 78 LYS A C 1
ATOM 647 O O . LYS A 1 78 ? -11.350 -12.474 -10.886 1.00 97.50 78 LYS A O 1
ATOM 652 N N . HIS A 1 79 ? -10.199 -10.574 -10.549 1.00 96.00 79 HIS A N 1
ATOM 653 C CA . HIS A 1 79 ? -9.854 -10.340 -11.951 1.00 96.00 79 HIS A CA 1
ATOM 654 C C . HIS A 1 79 ? -8.522 -10.972 -12.373 1.00 96.00 79 HIS A C 1
ATOM 656 O O . HIS A 1 79 ? -8.078 -10.736 -13.491 1.00 96.00 79 HIS A O 1
ATOM 662 N N . SER A 1 80 ? -7.902 -11.795 -11.517 1.00 93.50 80 SER A N 1
ATOM 663 C CA . SER A 1 80 ? -6.634 -12.478 -11.805 1.00 93.50 80 SER A CA 1
ATOM 664 C C . SER A 1 80 ? -5.520 -11.523 -12.255 1.00 93.50 80 SER A C 1
ATOM 666 O O . SER A 1 80 ? -4.682 -11.879 -13.079 1.00 93.50 80 SER A O 1
ATOM 668 N N . ILE A 1 81 ? -5.499 -10.302 -11.710 1.00 91.38 81 ILE A N 1
ATOM 669 C CA . ILE A 1 81 ? -4.400 -9.363 -11.935 1.00 91.38 81 ILE A CA 1
ATOM 670 C C . ILE A 1 81 ? -3.162 -9.920 -11.232 1.00 91.38 81 ILE A C 1
ATOM 672 O O . ILE A 1 81 ? -3.210 -10.206 -10.036 1.00 91.38 81 ILE A O 1
ATOM 676 N N . THR A 1 82 ? -2.056 -10.076 -11.957 1.00 89.88 82 THR A N 1
ATOM 677 C CA . THR A 1 82 ? -0.795 -10.649 -11.454 1.00 89.88 82 THR A CA 1
ATOM 678 C C . THR A 1 82 ? 0.292 -9.584 -11.274 1.00 89.88 82 THR A C 1
ATOM 680 O O . THR A 1 82 ? 0.074 -8.409 -11.552 1.00 89.88 82 THR A O 1
ATOM 683 N N . GLY A 1 83 ? 1.489 -9.981 -10.825 1.00 89.00 83 GLY A N 1
ATOM 684 C CA . GLY A 1 83 ? 2.647 -9.079 -10.732 1.00 89.00 83 GLY A CA 1
ATOM 685 C C . GLY A 1 83 ? 2.744 -8.295 -9.423 1.00 89.00 83 GLY A C 1
ATOM 686 O O . GLY A 1 83 ? 3.510 -7.337 -9.340 1.00 89.00 83 GLY A O 1
ATOM 687 N N . TRP A 1 84 ? 2.010 -8.708 -8.390 1.00 91.75 84 TRP A N 1
ATOM 688 C CA . TRP A 1 84 ? 2.032 -8.095 -7.065 1.00 91.75 84 TRP A CA 1
ATOM 689 C C . TRP A 1 84 ? 1.970 -9.147 -5.946 1.00 91.75 84 TRP A C 1
ATOM 691 O O . TRP A 1 84 ? 1.546 -10.283 -6.159 1.00 91.75 84 TRP A O 1
ATOM 701 N N . LYS A 1 85 ? 2.413 -8.756 -4.751 1.00 92.81 85 LYS A N 1
ATOM 702 C CA . LYS A 1 85 ? 2.174 -9.426 -3.467 1.00 92.81 85 LYS A CA 1
ATOM 703 C C . LYS A 1 85 ? 1.516 -8.439 -2.521 1.00 92.81 85 LYS A C 1
ATOM 705 O O . LYS A 1 85 ? 1.615 -7.226 -2.705 1.00 92.81 85 LYS A O 1
ATOM 710 N N . ALA A 1 86 ? 0.861 -8.969 -1.503 1.00 94.56 86 ALA A N 1
ATOM 711 C CA . ALA A 1 86 ? 0.400 -8.156 -0.402 1.00 94.56 86 ALA A CA 1
ATOM 712 C C . ALA A 1 86 ? 0.595 -8.893 0.917 1.00 94.56 86 ALA A C 1
ATOM 714 O O . ALA A 1 86 ? 0.597 -10.124 0.934 1.00 94.56 86 ALA A O 1
ATOM 715 N N . TYR A 1 87 ? 0.757 -8.121 1.982 1.00 95.12 87 TYR A N 1
ATOM 716 C CA . TYR A 1 87 ? 0.918 -8.601 3.350 1.00 95.12 87 TYR A CA 1
ATOM 717 C C . TYR A 1 87 ? -0.104 -7.911 4.244 1.00 95.12 87 TYR A C 1
ATOM 719 O O . TYR A 1 87 ? -0.457 -6.750 4.013 1.00 95.12 87 TYR A O 1
ATOM 727 N N . GLU A 1 88 ? -0.614 -8.619 5.246 1.00 96.44 88 GLU A N 1
ATOM 728 C CA . GLU A 1 88 ? -1.615 -8.058 6.152 1.00 96.44 88 GLU A CA 1
ATOM 729 C C . GLU A 1 88 ? -1.026 -6.899 6.970 1.00 96.44 88 GLU A C 1
ATOM 731 O O . GLU A 1 88 ? 0.077 -7.002 7.516 1.00 96.44 88 GLU A O 1
ATOM 736 N N . ILE A 1 89 ? -1.764 -5.787 7.066 1.00 96.25 89 ILE A N 1
ATOM 737 C CA . ILE A 1 89 ? -1.422 -4.675 7.957 1.00 96.25 89 ILE A CA 1
ATOM 738 C C . ILE A 1 89 ? -2.526 -4.475 8.996 1.00 96.25 89 ILE A C 1
ATOM 740 O O . ILE A 1 89 ? -3.709 -4.664 8.723 1.00 96.25 89 ILE A O 1
ATOM 744 N N . SER A 1 90 ? -2.138 -4.038 10.190 1.00 96.25 90 SER A N 1
ATOM 745 C CA . SER A 1 90 ? -3.069 -3.665 11.255 1.00 96.25 90 SER A CA 1
ATOM 746 C C . SER A 1 90 ? -2.873 -2.196 11.592 1.00 96.25 90 SER A C 1
ATOM 748 O O . SER A 1 90 ? -1.840 -1.835 12.156 1.00 96.25 90 SER A O 1
ATOM 750 N N . ILE A 1 91 ? -3.869 -1.360 11.295 1.00 97.56 91 ILE A N 1
ATOM 751 C CA . ILE A 1 91 ? -3.845 0.070 11.618 1.00 97.56 91 ILE A CA 1
ATOM 752 C C . ILE A 1 91 ? -4.546 0.283 12.964 1.00 97.56 91 ILE A C 1
ATOM 754 O O . ILE A 1 91 ? -5.711 -0.069 13.145 1.00 97.56 91 ILE A O 1
ATOM 758 N N . LYS A 1 92 ? -3.835 0.856 13.936 1.00 97.12 92 LYS A N 1
ATOM 759 C CA . LYS A 1 92 ? -4.364 1.141 15.275 1.00 97.12 92 LYS A CA 1
ATOM 760 C C . LYS A 1 92 ? -5.654 1.968 15.200 1.00 97.12 92 LYS A C 1
ATOM 762 O O . LYS A 1 92 ? -5.669 3.050 14.623 1.00 97.12 92 LYS A O 1
ATOM 767 N N . GLY A 1 93 ? -6.718 1.470 15.831 1.00 95.31 93 GLY A N 1
ATOM 768 C CA . GLY A 1 93 ? -8.020 2.149 15.897 1.00 95.31 93 GLY A CA 1
ATOM 769 C C . GLY A 1 93 ? -8.917 1.964 14.667 1.00 95.31 93 GLY A C 1
ATOM 770 O O . GLY A 1 93 ? -10.036 2.467 14.670 1.00 95.31 93 GLY A O 1
ATOM 771 N N . VAL A 1 94 ? -8.467 1.219 13.656 1.00 96.50 94 VAL A N 1
ATOM 772 C CA . VAL A 1 94 ? -9.213 0.929 12.424 1.00 96.50 94 VAL A CA 1
ATOM 773 C C . VAL A 1 94 ? -9.680 -0.524 12.463 1.00 96.50 94 VAL A C 1
ATOM 775 O O . VAL A 1 94 ? -8.918 -1.409 12.853 1.00 96.50 94 VAL A O 1
ATOM 778 N N . LYS A 1 95 ? -10.944 -0.782 12.108 1.00 95.81 95 LYS A N 1
ATOM 779 C CA . LYS A 1 95 ? -11.514 -2.146 12.098 1.00 95.81 95 LYS A CA 1
ATOM 780 C C . LYS A 1 95 ? -11.432 -2.790 10.719 1.00 95.81 95 LYS A C 1
ATOM 782 O O . LYS A 1 95 ? -11.409 -4.012 10.603 1.00 95.81 95 LYS A O 1
ATOM 787 N N . GLU A 1 96 ? -11.444 -1.959 9.689 1.00 95.50 96 GLU A N 1
ATOM 788 C CA . GLU A 1 96 ? -11.319 -2.329 8.294 1.00 95.50 96 GLU A CA 1
ATOM 789 C C . GLU A 1 96 ? -9.944 -2.939 8.026 1.00 95.50 96 GLU A C 1
ATOM 791 O O . GLU A 1 96 ? -8.922 -2.490 8.550 1.00 95.50 96 GLU A O 1
ATOM 796 N N . LYS A 1 97 ? -9.919 -3.962 7.172 1.00 97.19 97 LYS A N 1
ATOM 797 C CA . LYS A 1 97 ? -8.684 -4.635 6.790 1.00 97.19 97 LYS A CA 1
ATOM 798 C C . LYS A 1 97 ? -8.008 -3.926 5.631 1.00 97.19 97 LYS A C 1
ATOM 800 O O . LYS A 1 97 ? -8.642 -3.575 4.631 1.00 97.19 97 LYS A O 1
ATOM 805 N N . TYR A 1 98 ? -6.698 -3.806 5.762 1.00 97.56 98 TYR A N 1
ATOM 806 C CA . TYR A 1 98 ? -5.817 -3.269 4.746 1.00 97.56 98 TYR A CA 1
ATOM 807 C C . TYR A 1 98 ? -4.636 -4.209 4.536 1.00 97.56 98 TYR A C 1
ATOM 809 O O . TYR A 1 98 ? -4.270 -4.995 5.412 1.00 97.56 98 TYR A O 1
ATOM 817 N N . TYR A 1 99 ? -4.021 -4.092 3.367 1.00 97.44 99 TYR A N 1
ATOM 818 C CA . TYR A 1 99 ? -2.865 -4.881 2.981 1.00 97.44 99 TYR A CA 1
ATOM 819 C C . TYR A 1 99 ? -1.787 -3.968 2.423 1.00 97.44 99 TYR A C 1
ATOM 821 O O . TYR A 1 99 ? -2.073 -3.155 1.546 1.00 97.44 99 TYR A O 1
ATOM 829 N N . GLY A 1 100 ? -0.550 -4.103 2.889 1.00 95.44 100 GLY A N 1
ATOM 830 C CA . GLY A 1 100 ? 0.576 -3.445 2.235 1.00 95.44 100 GLY A CA 1
ATOM 831 C C . GLY A 1 100 ? 0.772 -4.026 0.838 1.00 95.44 100 GLY A C 1
ATOM 832 O O . GLY A 1 100 ? 0.696 -5.242 0.666 1.00 95.44 100 GLY A O 1
ATOM 833 N N . PHE A 1 101 ? 0.978 -3.173 -0.165 1.00 94.25 101 PHE A N 1
ATOM 834 C CA . PHE A 1 101 ? 1.013 -3.585 -1.568 1.00 94.25 101 PHE A CA 1
ATOM 835 C C . PHE A 1 101 ? 2.433 -3.547 -2.135 1.00 94.25 101 PHE A C 1
ATOM 837 O O . PHE A 1 101 ? 3.111 -2.521 -2.088 1.00 94.25 101 PHE A O 1
ATOM 844 N N . GLN A 1 102 ? 2.878 -4.662 -2.713 1.00 91.62 102 GLN A N 1
ATOM 845 C CA . GLN A 1 102 ? 4.207 -4.806 -3.302 1.00 91.62 102 GLN A CA 1
ATOM 846 C C . GLN A 1 102 ? 4.097 -5.192 -4.772 1.00 91.62 102 GLN A C 1
ATOM 848 O O . GLN A 1 102 ? 3.512 -6.217 -5.108 1.00 91.62 102 GLN A O 1
ATOM 853 N N . VAL A 1 103 ? 4.723 -4.422 -5.658 1.00 87.56 103 VAL A N 1
ATOM 854 C CA . VAL A 1 103 ? 4.830 -4.775 -7.081 1.00 87.56 103 VAL A CA 1
ATOM 855 C C . VAL A 1 103 ? 6.061 -5.666 -7.290 1.00 87.56 103 VAL A C 1
ATOM 857 O O . VAL A 1 103 ? 7.172 -5.280 -6.921 1.00 87.56 103 VAL A O 1
ATOM 860 N N . LEU A 1 104 ? 5.862 -6.848 -7.882 1.00 86.44 104 LEU A N 1
ATOM 861 C CA . LEU A 1 104 ? 6.908 -7.848 -8.141 1.00 86.44 104 LEU A CA 1
ATOM 862 C C . LEU A 1 104 ? 7.669 -7.602 -9.445 1.00 86.44 104 LEU A C 1
ATOM 864 O O . LEU A 1 104 ? 8.856 -7.900 -9.525 1.00 86.44 104 LEU A O 1
ATOM 868 N N . GLY A 1 105 ? 6.985 -7.089 -10.467 1.00 74.50 105 GLY A N 1
ATOM 869 C CA . GLY A 1 105 ? 7.575 -6.783 -11.768 1.00 74.50 105 GLY A CA 1
ATOM 870 C C . GLY A 1 105 ? 7.844 -5.292 -11.900 1.00 74.50 105 GLY A C 1
ATOM 871 O O . GLY A 1 105 ? 6.937 -4.483 -11.732 1.00 74.50 105 GLY A O 1
ATOM 872 N N . ARG A 1 106 ? 9.081 -4.912 -12.210 1.00 69.88 106 ARG A N 1
ATOM 873 C CA . ARG A 1 106 ? 9.420 -3.527 -12.544 1.00 69.88 106 ARG A CA 1
ATOM 874 C C . ARG A 1 106 ? 10.046 -3.501 -13.920 1.00 69.88 106 ARG A C 1
ATOM 876 O O . ARG A 1 106 ? 10.965 -4.273 -14.176 1.00 69.88 106 ARG A O 1
ATOM 883 N N . CYS A 1 107 ? 9.573 -2.594 -14.764 1.00 65.31 107 CYS A N 1
ATOM 884 C CA . CYS A 1 107 ? 10.383 -2.141 -15.881 1.00 65.31 107 CYS A CA 1
ATOM 885 C C . CYS A 1 107 ? 11.598 -1.409 -15.298 1.00 65.31 107 CYS A C 1
ATOM 887 O O . CYS A 1 107 ? 11.496 -0.786 -14.233 1.00 65.31 107 CYS A O 1
ATOM 889 N N . GLU A 1 108 ? 12.746 -1.521 -15.960 1.00 56.62 108 GLU A N 1
ATOM 890 C CA . GLU A 1 108 ? 13.935 -0.756 -15.594 1.00 56.62 108 GLU A CA 1
ATOM 891 C C . GLU A 1 108 ? 13.671 0.754 -15.726 1.00 56.62 108 GLU A C 1
ATOM 893 O O . GLU A 1 108 ? 12.542 1.193 -15.969 1.00 56.62 108 GLU A O 1
ATOM 898 N N . LYS A 1 109 ? 14.701 1.575 -15.498 1.00 62.38 109 LYS A N 1
ATOM 899 C CA . LYS A 1 109 ? 14.595 3.029 -15.641 1.00 62.38 109 LYS A CA 1
ATOM 900 C C . LYS A 1 109 ? 13.900 3.339 -16.973 1.00 62.38 109 LYS A C 1
ATOM 902 O O . LYS A 1 109 ? 14.359 2.884 -18.015 1.00 62.38 109 LYS A O 1
ATOM 907 N N . LEU A 1 110 ? 12.792 4.085 -16.921 1.00 59.34 110 LEU A N 1
ATOM 908 C CA . LEU A 1 110 ? 12.193 4.632 -18.133 1.00 59.34 110 LEU A CA 1
ATOM 909 C C . LEU A 1 110 ? 13.293 5.424 -18.837 1.00 59.34 110 LEU A C 1
ATOM 911 O O . LEU A 1 110 ? 13.836 6.359 -18.241 1.00 59.34 110 LEU A O 1
ATOM 915 N N . GLU A 1 111 ? 13.657 5.015 -20.051 1.00 55.84 111 GLU A N 1
ATOM 916 C CA . GLU A 1 111 ? 14.543 5.827 -20.874 1.00 55.84 111 GLU A CA 1
ATOM 917 C C . GLU A 1 111 ? 13.893 7.197 -21.015 1.00 55.84 111 GLU A C 1
ATOM 919 O O . GLU A 1 111 ? 12.694 7.306 -21.305 1.00 55.84 111 GLU A O 1
ATOM 924 N N . GLU A 1 112 ? 14.659 8.256 -20.752 1.00 53.41 112 GLU A N 1
ATOM 925 C CA . GLU A 1 112 ? 14.117 9.580 -20.992 1.00 53.41 112 GLU A CA 1
ATOM 926 C C . GLU A 1 112 ? 13.769 9.682 -22.480 1.00 53.41 112 GLU A C 1
ATOM 928 O O . GLU A 1 112 ? 14.564 9.247 -23.317 1.00 53.41 112 GLU A O 1
ATOM 933 N N . PRO A 1 113 ? 12.620 10.277 -22.850 1.00 51.56 113 PRO A N 1
ATOM 934 C CA . PRO A 1 113 ? 12.205 10.371 -24.246 1.00 51.56 113 PRO A CA 1
ATOM 935 C C . PRO A 1 113 ? 13.290 10.957 -25.156 1.00 51.56 113 PRO A C 1
ATOM 937 O O . PRO A 1 113 ? 13.355 10.606 -26.326 1.00 51.56 113 PRO A O 1
ATOM 940 N N . LYS A 1 114 ? 14.164 11.822 -24.617 1.00 52.53 114 LYS A N 1
ATOM 941 C CA . LYS A 1 114 ? 15.330 12.370 -25.321 1.00 52.53 114 LYS A CA 1
ATOM 942 C C . LYS A 1 114 ? 16.448 11.349 -25.558 1.00 52.53 114 LYS A C 1
ATOM 944 O O . LYS A 1 114 ? 17.056 11.391 -26.618 1.00 52.53 114 LYS A O 1
ATOM 949 N N . GLU A 1 115 ? 16.720 10.453 -24.611 1.00 47.28 115 GLU A N 1
ATOM 950 C CA . GLU A 1 115 ? 17.747 9.410 -24.757 1.00 47.28 115 GLU A CA 1
ATOM 951 C C . GLU A 1 115 ? 17.279 8.332 -25.745 1.00 47.28 115 GLU A C 1
ATOM 953 O O . GLU A 1 115 ? 17.986 8.042 -26.706 1.00 47.28 115 GLU A O 1
ATOM 958 N N . ALA A 1 116 ? 16.031 7.863 -25.627 1.00 48.56 116 ALA A N 1
ATOM 959 C CA . ALA A 1 116 ? 15.432 6.935 -26.594 1.00 48.56 116 ALA A CA 1
ATOM 960 C C . ALA A 1 116 ? 15.361 7.519 -28.025 1.00 48.56 116 ALA A C 1
ATOM 962 O O . ALA A 1 116 ? 15.481 6.794 -29.012 1.00 48.56 116 ALA A O 1
ATOM 963 N N . PHE A 1 117 ? 15.184 8.842 -28.146 1.00 52.34 117 PHE A N 1
ATOM 964 C CA . PHE A 1 117 ? 15.152 9.574 -29.419 1.00 52.34 117 PHE A CA 1
ATOM 965 C C . PHE A 1 117 ? 16.531 9.692 -30.090 1.00 52.34 117 PHE A C 1
ATOM 967 O O . PHE A 1 117 ? 16.607 9.717 -31.317 1.00 52.34 117 PHE A O 1
ATOM 974 N N . LEU A 1 118 ? 17.613 9.752 -29.308 1.00 53.38 118 LEU A N 1
ATOM 975 C CA . LEU A 1 118 ? 18.984 9.931 -29.803 1.00 53.38 118 LEU A CA 1
ATOM 976 C C . LEU A 1 118 ? 19.745 8.611 -29.992 1.00 53.38 118 LEU A C 1
ATOM 978 O O . LEU A 1 118 ? 20.723 8.582 -30.734 1.00 53.38 118 LEU A O 1
ATOM 982 N N . ASN A 1 119 ? 19.288 7.513 -29.386 1.00 55.81 119 ASN A N 1
ATOM 983 C CA . ASN A 1 119 ? 19.992 6.225 -29.403 1.00 55.81 119 ASN A CA 1
ATOM 984 C C . ASN A 1 119 ? 20.170 5.589 -30.802 1.00 55.81 119 ASN A C 1
ATOM 986 O O . ASN A 1 119 ? 20.967 4.665 -30.933 1.00 55.81 119 ASN A O 1
ATOM 990 N N . ASN A 1 120 ? 19.496 6.084 -31.850 1.00 63.09 120 ASN A N 1
ATOM 991 C CA . ASN A 1 120 ? 19.589 5.541 -33.216 1.00 63.09 120 ASN A CA 1
ATOM 992 C C . ASN A 1 120 ? 20.062 6.540 -34.293 1.00 63.09 120 ASN A C 1
ATOM 994 O O . ASN A 1 120 ? 20.024 6.196 -35.472 1.00 63.09 120 ASN A O 1
ATOM 998 N N . ILE A 1 121 ? 20.477 7.761 -33.935 1.00 66.81 121 ILE A N 1
ATOM 999 C CA . ILE A 1 121 ? 21.026 8.735 -34.896 1.00 66.81 121 ILE A CA 1
ATOM 1000 C C . ILE A 1 121 ? 22.302 9.312 -34.297 1.00 66.81 121 ILE A C 1
ATOM 1002 O O . ILE A 1 121 ? 22.246 10.063 -33.321 1.00 66.81 121 ILE A O 1
ATOM 1006 N N . GLN A 1 122 ? 23.457 8.965 -34.866 1.00 71.62 122 GLN A N 1
ATOM 1007 C CA . GLN A 1 122 ? 24.718 9.539 -34.415 1.00 71.62 122 GLN A CA 1
ATOM 1008 C C . GLN A 1 122 ? 24.878 10.951 -34.978 1.00 71.62 122 GLN A C 1
ATOM 1010 O O . GLN A 1 122 ? 24.523 11.219 -36.125 1.00 71.62 122 GLN A O 1
ATOM 1015 N N . PHE A 1 123 ? 25.417 11.854 -34.157 1.00 75.88 123 PHE A N 1
ATOM 1016 C CA . PHE A 1 123 ? 25.791 13.209 -34.551 1.00 75.88 123 PHE A CA 1
ATOM 1017 C C . PHE A 1 123 ? 27.297 13.385 -34.383 1.00 75.88 123 PHE A C 1
ATOM 1019 O O . PHE A 1 123 ? 27.871 12.976 -33.372 1.00 75.88 123 PHE A O 1
ATOM 1026 N N . TYR A 1 124 ? 27.926 14.046 -35.346 1.00 79.88 124 TYR A N 1
ATOM 1027 C CA . TYR A 1 124 ? 29.362 14.303 -35.364 1.00 79.88 124 TYR A CA 1
ATOM 1028 C C . TYR A 1 124 ? 29.609 15.784 -35.605 1.00 79.88 124 TYR A C 1
ATOM 1030 O O . TYR A 1 124 ? 28.822 16.445 -36.279 1.00 79.88 124 TYR A O 1
ATOM 1038 N N . LYS A 1 125 ? 30.701 16.319 -35.063 1.00 84.88 125 LYS A N 1
ATOM 1039 C CA . LYS A 1 125 ? 31.083 17.716 -35.267 1.00 84.88 125 LYS A CA 1
ATOM 1040 C C . LYS A 1 125 ? 32.416 17.781 -35.997 1.00 84.88 125 LYS A C 1
ATOM 1042 O O . LYS A 1 125 ? 33.395 17.207 -35.531 1.00 84.88 125 LYS A O 1
ATOM 1047 N N . GLU A 1 126 ? 32.442 18.478 -37.122 1.00 88.31 126 GLU A N 1
ATOM 1048 C CA . GLU A 1 126 ? 33.661 18.737 -37.880 1.00 88.31 126 GLU A CA 1
ATOM 1049 C C . GLU A 1 126 ? 34.527 19.815 -37.206 1.00 88.31 126 GLU A C 1
ATOM 1051 O O . GLU A 1 126 ? 34.045 20.645 -36.429 1.00 88.31 126 GLU A O 1
ATOM 1056 N N . GLU A 1 127 ? 35.821 19.839 -37.541 1.00 81.38 127 GLU A N 1
ATOM 1057 C CA . GLU A 1 127 ? 36.793 20.817 -37.022 1.00 81.38 127 GLU A CA 1
ATOM 1058 C C . GLU A 1 127 ? 36.426 22.271 -37.366 1.00 81.38 127 GLU A C 1
ATOM 1060 O O . GLU A 1 127 ? 36.724 23.193 -36.609 1.00 81.38 127 GLU A O 1
ATOM 1065 N N . ASN A 1 128 ? 35.719 22.478 -38.480 1.00 87.06 128 ASN A N 1
ATOM 1066 C CA . ASN A 1 128 ? 35.191 23.776 -38.915 1.00 87.06 128 ASN A CA 1
ATOM 1067 C C . ASN A 1 128 ? 33.933 24.223 -38.130 1.00 87.06 128 ASN A C 1
ATOM 1069 O O . ASN A 1 128 ? 33.416 25.315 -38.367 1.00 87.06 128 ASN A O 1
ATOM 1073 N N . GLY A 1 129 ? 33.434 23.396 -37.204 1.00 82.69 129 GLY A N 1
ATOM 1074 C CA . GLY A 1 129 ? 32.280 23.684 -36.357 1.00 82.69 129 GLY A CA 1
ATOM 1075 C C . GLY A 1 129 ? 30.920 23.219 -36.891 1.00 82.69 129 GLY A C 1
ATOM 1076 O O . GLY A 1 129 ? 29.926 23.418 -36.188 1.00 82.69 129 GLY A O 1
ATOM 1077 N N . ILE A 1 130 ? 30.860 22.596 -38.071 1.00 84.25 130 ILE A N 1
ATOM 1078 C CA . ILE A 1 130 ? 29.629 22.066 -38.680 1.00 84.25 130 ILE A CA 1
ATOM 1079 C C . ILE A 1 130 ? 29.210 20.759 -37.992 1.00 84.25 130 ILE A C 1
ATOM 1081 O O . ILE A 1 130 ? 30.050 19.931 -37.645 1.00 84.25 130 ILE A O 1
ATOM 1085 N N . TRP A 1 131 ? 27.903 20.571 -37.793 1.00 79.44 131 TRP A N 1
ATOM 1086 C CA . TRP A 1 131 ? 27.329 19.324 -37.283 1.00 79.44 131 TRP A CA 1
ATOM 1087 C C . TRP A 1 131 ? 26.817 18.449 -38.429 1.00 79.44 131 TRP A C 1
ATOM 1089 O O . TRP A 1 131 ? 26.086 18.920 -39.298 1.00 79.44 131 TRP A O 1
ATOM 1099 N N . LEU A 1 132 ? 27.177 17.171 -38.388 1.00 77.62 132 LEU A N 1
ATOM 1100 C CA . LEU A 1 132 ? 26.723 16.105 -39.271 1.00 77.62 132 LEU A CA 1
ATOM 1101 C C . LEU A 1 132 ? 25.889 15.102 -38.475 1.00 77.62 132 LEU A C 1
ATOM 1103 O O . LEU A 1 132 ? 26.038 14.994 -37.256 1.00 77.62 132 LEU A O 1
ATOM 1107 N N . SER A 1 133 ? 25.048 14.339 -39.163 1.00 79.06 133 SER A N 1
ATOM 1108 C CA . SER A 1 133 ? 24.313 13.229 -38.565 1.00 79.06 133 SER A CA 1
ATOM 1109 C C . SER A 1 133 ? 24.143 12.069 -39.537 1.00 79.06 133 SER A C 1
ATOM 1111 O O . SER A 1 133 ? 24.246 12.249 -40.753 1.00 79.06 133 SER A O 1
ATOM 1113 N N . ASP A 1 134 ? 23.784 10.905 -38.999 1.00 78.81 134 ASP A N 1
ATOM 1114 C CA . ASP A 1 134 ? 23.156 9.841 -39.785 1.00 78.81 134 ASP A CA 1
ATOM 1115 C C . ASP A 1 134 ? 21.816 10.310 -40.388 1.00 78.81 134 ASP A C 1
ATOM 1117 O O . ASP A 1 134 ? 21.301 11.391 -40.074 1.00 78.81 134 ASP A O 1
ATOM 1121 N N . GLN A 1 135 ? 21.231 9.493 -41.272 1.00 79.50 135 GLN A N 1
ATOM 1122 C CA . GLN A 1 135 ? 19.977 9.817 -41.955 1.00 79.50 135 GLN A CA 1
ATOM 1123 C C . GLN A 1 135 ? 18.852 10.133 -40.955 1.00 79.50 135 GLN A C 1
ATOM 1125 O O . GLN A 1 135 ? 18.437 9.272 -40.181 1.00 79.50 135 GLN A O 1
ATOM 1130 N N . ILE A 1 136 ? 18.309 11.355 -41.025 1.00 76.62 136 ILE A N 1
ATOM 1131 C CA . ILE A 1 136 ? 17.206 11.815 -40.172 1.00 76.62 136 ILE A CA 1
ATOM 1132 C C . ILE A 1 136 ? 15.863 11.431 -40.819 1.00 76.62 136 ILE A C 1
ATOM 1134 O O . ILE A 1 136 ? 15.568 11.889 -41.927 1.00 76.62 136 ILE A O 1
ATOM 1138 N N . PRO A 1 137 ? 15.011 10.620 -40.163 1.00 75.00 137 PRO A N 1
ATOM 1139 C CA . PRO A 1 137 ? 13.661 10.350 -40.650 1.00 75.00 137 PRO A CA 1
ATOM 1140 C C . PRO A 1 137 ? 12.827 11.632 -40.800 1.00 75.00 137 PRO A C 1
ATOM 1142 O O . PRO A 1 137 ? 12.799 12.468 -39.898 1.00 75.00 137 PRO A O 1
ATOM 1145 N N . SER A 1 138 ? 12.073 11.750 -41.898 1.00 74.75 138 SER A N 1
ATOM 1146 C CA . SER A 1 138 ? 11.31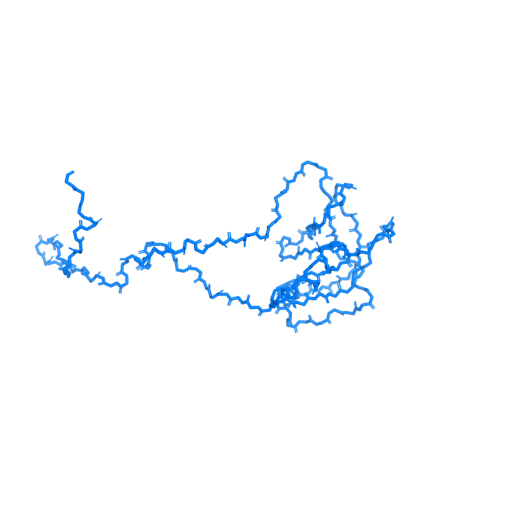7 12.966 -42.256 1.00 74.75 138 SER A CA 1
ATOM 1147 C C . SER A 1 138 ? 10.307 13.426 -41.202 1.00 74.75 138 SER A C 1
ATOM 1149 O O . SER A 1 138 ? 10.074 14.619 -41.069 1.00 74.75 138 SER A O 1
ATOM 1151 N N . LYS A 1 139 ? 9.767 12.510 -40.386 1.00 70.94 139 LYS A N 1
ATOM 1152 C CA . LYS A 1 139 ? 8.883 12.835 -39.248 1.00 70.94 139 LYS A CA 1
ATOM 1153 C C . LYS A 1 139 ? 9.523 13.744 -38.186 1.00 70.94 139 LYS A C 1
ATOM 1155 O O . LYS A 1 139 ? 8.815 14.226 -37.308 1.00 70.94 139 LYS A O 1
ATOM 1160 N N . TYR A 1 140 ? 10.843 13.921 -38.227 1.00 63.97 140 TYR A N 1
ATOM 1161 C CA . TYR A 1 140 ? 11.603 14.764 -37.306 1.00 63.97 140 TYR A CA 1
ATOM 1162 C C . TYR A 1 140 ? 12.066 16.087 -37.929 1.00 63.97 140 TYR A C 1
ATOM 1164 O O . TYR A 1 140 ? 12.703 16.882 -37.243 1.00 63.97 140 TYR A O 1
ATOM 1172 N N . ILE A 1 141 ? 11.754 16.331 -39.204 1.00 70.62 141 ILE A N 1
ATOM 1173 C CA . ILE A 1 141 ? 12.041 17.589 -39.892 1.00 70.62 141 ILE A CA 1
ATOM 1174 C C . ILE A 1 141 ? 10.745 18.400 -39.884 1.00 70.62 141 ILE A C 1
ATOM 1176 O O . ILE A 1 141 ? 9.743 17.975 -40.455 1.00 70.62 141 ILE A O 1
ATOM 1180 N N . VAL A 1 142 ? 10.755 19.536 -39.189 1.00 69.31 142 VAL A N 1
ATOM 1181 C CA . VAL A 1 142 ? 9.656 20.508 -39.221 1.00 69.31 142 VAL A CA 1
ATOM 1182 C C . VAL A 1 142 ? 10.041 21.581 -40.234 1.00 69.31 142 VAL A C 1
ATOM 1184 O O . VAL A 1 142 ? 11.130 22.145 -40.117 1.00 69.31 142 VAL A O 1
ATOM 1187 N N . GLU A 1 143 ? 9.189 21.793 -41.238 1.00 54.97 143 GLU A N 1
ATOM 1188 C CA . GLU A 1 143 ? 9.337 22.865 -42.237 1.00 54.97 143 GLU A CA 1
ATOM 1189 C C . GLU A 1 143 ? 9.097 24.259 -41.641 1.00 54.97 143 GLU A C 1
ATOM 1191 O O . GLU A 1 143 ? 8.209 24.393 -40.764 1.00 54.97 143 GLU A O 1
#

Secondary structure (DSSP, 8-sta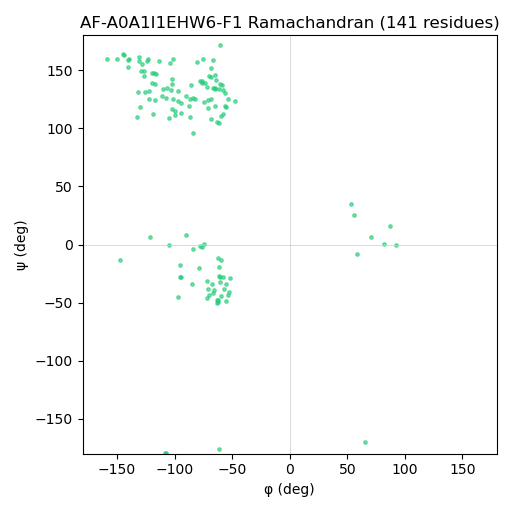te):
--------------PPTTB-EEEESS---HHHHHTTSS-PPSSEEEEEEE-SB--SEEEBTTSS-EEEEHHHHHHHHHTT--SEEEEEEEETT--S-EEEEEE-----SPPPHHHHHHTT--EEE-TTS-EEESPPPGGG---

Organism: NCBI:txid927664

Solvent-accessible surface area (backbone atoms only — not comparable to full-atom values): 9000 Å² total; per-residue (Å²): 135,80,81,76,79,78,84,82,83,86,90,76,91,76,89,55,92,53,48,29,23,35,37,67,78,60,91,75,61,61,67,42,43,35,57,60,75,46,84,78,67,77,60,38,48,29,31,72,76,40,61,77,46,82,55,61,61,30,45,29,72,80,76,69,43,37,30,31,22,52,68,52,52,50,49,40,58,76,70,66,61,77,59,61,52,72,45,52,35,42,45,63,96,55,88,75,57,35,25,38,56,22,56,70,68,74,80,72,84,76,69,51,73,68,56,66,66,45,76,84,48,58,74,48,73,48,96,90,70,50,79,49,64,52,91,74,63,68,96,76,62,81,134

pLDDT: mean 82.41, std 15.65, range [37.59, 98.19]

Mean predicted aligned error: 12.45 Å